Protein AF-A0A7C5UPY6-F1 (afdb_monomer_lite)

Sequence (129 aa):
MAVQVRHLRPIWRAKARREILPRYFRLSGKAFFLLVVLAASLLALLALAQTGRVVGTAWQLQELQKEEENLLWEREELLHQIALAANPAELERWALAHGLEPMKPEDLVFIPAAASLDGEATSPVAVKP

Radius of gyration: 48.75 Å; chains: 1; bounding box: 96×34×137 Å

Secondary structure (DSSP, 8-state):
---------HHHHHHHHHHHHHHHHHS-HHHHHHHHHHHHHHHHHHHHHHHHHHHHHHHHHHHHHHHHHHHHHHHHHHHHHHHHHT-HHHHHHHHHHTTPPPPPGGG-----TTSSSS-----------

Foldseek 3Di:
DDDDDDDPPPVVVVVVVVVVVVVVVVPDPPVVVVVVVVVVVVVVVVVVVVVVVVVVVVVVVVVVVVVVVVVVVVVVVVVVVVCVVPPVVVVQVVCVVVVHDDDDPVPDDDDPPPPPPDDDDDDDDDDDD

Structure (mmCIF, N/CA/C/O backbone):
data_AF-A0A7C5UPY6-F1
#
_entry.id   AF-A0A7C5UPY6-F1
#
loop_
_atom_site.group_PDB
_atom_site.id
_atom_site.type_symbol
_atom_site.label_atom_id
_atom_site.label_alt_id
_atom_site.label_comp_id
_atom_site.label_asym_id
_atom_site.label_entity_id
_atom_site.label_seq_id
_atom_site.pdbx_PDB_ins_code
_atom_site.Cartn_x
_atom_site.Cartn_y
_atom_site.Cartn_z
_atom_site.occupancy
_atom_site.B_iso_or_equiv
_atom_site.auth_seq_id
_atom_site.auth_comp_id
_atom_site.auth_asym_id
_atom_site.auth_atom_id
_atom_site.pdbx_PDB_model_num
ATOM 1 N N . MET A 1 1 ? 13.567 15.093 -94.164 1.00 33.50 1 MET A N 1
ATOM 2 C CA . MET A 1 1 ? 12.982 14.455 -92.963 1.00 33.50 1 MET A CA 1
ATOM 3 C C . MET A 1 1 ? 14.120 13.982 -92.074 1.00 33.50 1 MET A C 1
ATOM 5 O O . MET A 1 1 ? 14.887 13.141 -92.514 1.00 33.50 1 MET A O 1
ATOM 9 N N . ALA A 1 2 ? 14.272 14.550 -90.878 1.00 43.91 2 ALA A N 1
ATOM 10 C CA . ALA A 1 2 ? 15.271 14.118 -89.902 1.00 43.91 2 ALA A CA 1
ATOM 11 C C . ALA A 1 2 ? 14.536 13.610 -88.655 1.00 43.91 2 ALA A C 1
ATOM 13 O O . ALA A 1 2 ? 13.806 14.366 -88.016 1.00 43.91 2 ALA A O 1
ATOM 14 N N . VAL A 1 3 ? 14.685 12.322 -88.346 1.00 54.62 3 VAL A N 1
ATOM 15 C CA . VAL A 1 3 ? 14.079 11.689 -87.168 1.00 54.62 3 VAL A CA 1
ATOM 16 C C . VAL A 1 3 ? 15.048 11.851 -86.001 1.00 54.62 3 VAL A C 1
ATOM 18 O O . VAL A 1 3 ? 16.136 11.279 -86.004 1.00 54.62 3 VAL A O 1
ATOM 21 N N . GLN A 1 4 ? 14.674 12.661 -85.008 1.00 57.22 4 GLN A N 1
ATOM 22 C CA . GLN A 1 4 ? 15.460 12.816 -83.786 1.00 57.22 4 GLN A CA 1
ATOM 23 C C . GLN A 1 4 ? 15.285 11.593 -82.884 1.00 57.22 4 GLN A C 1
ATOM 25 O O . GLN A 1 4 ? 14.220 11.362 -82.309 1.00 57.22 4 GLN A O 1
ATOM 30 N N . VAL A 1 5 ? 16.361 10.829 -82.722 1.00 59.59 5 VAL A N 1
ATOM 31 C CA . VAL A 1 5 ? 16.422 9.705 -81.789 1.00 59.59 5 VAL A CA 1
ATOM 32 C C . VAL A 1 5 ? 16.645 10.261 -80.382 1.00 59.59 5 VAL A C 1
ATOM 34 O O . VAL A 1 5 ? 17.742 10.675 -80.009 1.00 59.59 5 VAL A O 1
ATOM 37 N N . ARG A 1 6 ? 15.576 10.315 -79.584 1.00 57.28 6 ARG A N 1
ATOM 38 C CA . ARG A 1 6 ? 15.630 10.704 -78.168 1.00 57.28 6 ARG A CA 1
ATOM 39 C C . ARG A 1 6 ? 16.425 9.654 -77.384 1.00 57.28 6 ARG A C 1
ATOM 41 O O . ARG A 1 6 ? 15.940 8.556 -77.127 1.00 57.28 6 ARG A O 1
ATOM 48 N N . HIS A 1 7 ? 17.649 9.996 -76.991 1.00 58.56 7 HIS A N 1
ATOM 49 C CA . HIS A 1 7 ? 18.505 9.122 -76.192 1.00 58.56 7 HIS A CA 1
ATOM 50 C C . HIS A 1 7 ? 17.872 8.772 -74.836 1.00 58.56 7 HIS A C 1
ATOM 52 O O . HIS A 1 7 ? 17.537 9.649 -74.034 1.00 58.56 7 HIS A O 1
ATOM 58 N N . LEU A 1 8 ? 17.760 7.467 -74.569 1.00 58.97 8 LEU A N 1
ATOM 59 C CA . LEU A 1 8 ? 17.289 6.888 -73.313 1.00 58.97 8 LEU A CA 1
ATOM 60 C C . LEU A 1 8 ? 18.236 7.236 -72.149 1.00 58.97 8 LEU A C 1
ATOM 62 O O . LEU A 1 8 ? 19.125 6.475 -71.778 1.00 58.97 8 LEU A O 1
ATOM 66 N N . ARG A 1 9 ? 17.998 8.384 -71.510 1.00 61.31 9 ARG A N 1
ATOM 67 C CA . ARG A 1 9 ? 18.649 8.798 -70.255 1.00 61.31 9 ARG A CA 1
ATOM 68 C C . ARG A 1 9 ? 18.085 8.215 -68.933 1.00 61.31 9 ARG A C 1
ATOM 70 O O . ARG A 1 9 ? 18.749 8.433 -67.917 1.00 61.31 9 ARG A O 1
ATOM 77 N N . PRO A 1 10 ? 16.946 7.483 -68.836 1.00 61.94 10 PRO A N 1
ATOM 78 C CA . PRO A 1 10 ? 16.435 7.073 -67.521 1.00 61.94 10 PRO A CA 1
ATOM 79 C C . PRO A 1 10 ? 17.189 5.882 -66.899 1.00 61.94 10 PRO A C 1
ATOM 81 O O . PRO A 1 10 ? 17.182 5.727 -65.679 1.00 61.94 10 PRO A O 1
ATOM 84 N N . ILE A 1 11 ? 17.898 5.076 -67.698 1.00 62.16 11 ILE A N 1
ATOM 85 C CA . ILE A 1 11 ? 18.540 3.834 -67.226 1.00 62.16 11 ILE A CA 1
ATOM 86 C C . ILE A 1 11 ? 19.771 4.130 -66.351 1.00 62.16 11 ILE A C 1
ATOM 88 O O . ILE A 1 11 ? 19.990 3.476 -65.331 1.00 62.16 11 ILE A O 1
ATOM 92 N N . TRP A 1 12 ? 20.534 5.176 -66.679 1.00 62.22 12 TRP A N 1
ATOM 93 C CA . TRP A 1 12 ? 21.722 5.568 -65.912 1.00 62.22 12 TRP A CA 1
ATOM 94 C C . TRP A 1 12 ? 21.384 6.087 -64.510 1.00 62.22 12 TRP A C 1
ATOM 96 O O . TRP A 1 12 ? 22.061 5.738 -63.545 1.00 62.22 12 TRP A O 1
ATOM 106 N N . ARG A 1 13 ? 20.290 6.848 -64.364 1.00 62.81 13 ARG A N 1
ATOM 107 C CA . ARG A 1 13 ? 19.813 7.312 -63.048 1.00 62.81 13 ARG A CA 1
ATOM 108 C C . ARG A 1 13 ? 19.312 6.163 -62.171 1.00 62.81 13 ARG A C 1
ATOM 110 O O . ARG A 1 13 ? 19.531 6.192 -60.962 1.00 62.81 13 ARG A O 1
ATOM 117 N N . ALA A 1 14 ? 18.677 5.151 -62.761 1.00 64.06 14 ALA A N 1
ATOM 118 C CA . ALA A 1 14 ? 18.245 3.959 -62.033 1.00 64.06 14 ALA A CA 1
ATOM 119 C C . ALA A 1 14 ? 19.439 3.102 -61.569 1.00 64.06 14 ALA A C 1
ATOM 121 O O . ALA A 1 14 ? 19.447 2.618 -60.438 1.00 64.06 14 ALA A O 1
ATOM 122 N N . LYS A 1 15 ? 20.480 2.970 -62.403 1.00 64.94 15 LYS A N 1
ATOM 123 C CA . LYS A 1 15 ? 21.701 2.222 -62.066 1.00 64.94 15 LYS A CA 1
ATOM 124 C C . LYS A 1 15 ? 22.522 2.907 -60.966 1.00 64.94 15 LYS A C 1
ATOM 126 O O . LYS A 1 15 ? 22.897 2.245 -60.004 1.00 64.94 15 LYS A O 1
ATOM 131 N N . ALA A 1 16 ? 22.678 4.232 -61.035 1.00 64.56 16 ALA A N 1
ATOM 132 C CA . ALA A 1 16 ? 23.350 5.018 -59.996 1.00 64.56 16 ALA A CA 1
ATOM 133 C C . ALA A 1 16 ? 22.654 4.901 -58.626 1.00 64.56 16 ALA A C 1
ATOM 135 O O . ALA A 1 16 ? 23.314 4.758 -57.602 1.00 64.56 16 ALA A O 1
ATOM 136 N N . ARG A 1 17 ? 21.311 4.874 -58.586 1.00 61.91 17 ARG A N 1
ATOM 137 C CA . ARG A 1 17 ? 20.562 4.639 -57.334 1.00 61.91 17 ARG A CA 1
ATOM 138 C C . ARG A 1 17 ? 20.806 3.246 -56.745 1.00 61.91 17 ARG A C 1
ATOM 140 O O . ARG A 1 17 ? 20.811 3.095 -55.526 1.00 61.91 17 ARG A O 1
ATOM 147 N N . ARG A 1 18 ? 21.030 2.237 -57.592 1.00 62.03 18 ARG A N 1
ATOM 148 C CA . ARG A 1 18 ? 21.258 0.847 -57.170 1.00 62.03 18 ARG A CA 1
ATOM 149 C C . ARG A 1 18 ? 22.642 0.619 -56.557 1.00 62.03 18 ARG A C 1
ATOM 151 O O . ARG A 1 18 ? 22.764 -0.253 -55.710 1.00 62.03 18 ARG A O 1
ATOM 158 N N . GLU A 1 19 ? 23.651 1.402 -56.934 1.00 63.88 19 GLU A N 1
ATOM 159 C CA . GLU A 1 19 ? 25.007 1.324 -56.358 1.00 63.88 19 GLU A CA 1
ATOM 160 C C . GLU A 1 19 ? 25.137 2.040 -55.005 1.00 63.88 19 GLU A C 1
ATOM 162 O O . GLU A 1 19 ? 25.961 1.658 -54.174 1.00 63.88 19 GLU A O 1
ATOM 167 N N . ILE A 1 20 ? 24.285 3.033 -54.737 1.00 60.81 20 ILE A N 1
ATOM 168 C CA . ILE A 1 20 ? 24.301 3.796 -53.479 1.00 60.81 20 ILE A CA 1
ATOM 169 C C . ILE A 1 20 ? 23.609 3.019 -52.342 1.00 60.81 20 ILE A C 1
ATOM 171 O O . ILE A 1 20 ? 24.057 3.061 -51.197 1.00 60.81 20 ILE A O 1
ATOM 175 N N . LEU A 1 21 ? 22.563 2.244 -52.646 1.00 59.81 21 LEU A N 1
ATOM 176 C CA . LEU A 1 21 ? 21.832 1.416 -51.673 1.00 59.81 21 LEU A CA 1
ATOM 177 C C . LEU A 1 21 ? 22.704 0.422 -50.872 1.00 59.81 21 LEU A C 1
ATOM 179 O O . LEU A 1 21 ? 22.608 0.409 -49.643 1.00 59.81 21 LEU A O 1
ATOM 183 N N . PRO A 1 22 ? 23.588 -0.387 -51.490 1.00 61.06 22 PRO A N 1
ATOM 184 C CA . PRO A 1 22 ? 24.428 -1.321 -50.748 1.00 61.06 22 PRO A CA 1
ATOM 185 C C . PRO A 1 22 ? 25.494 -0.619 -49.904 1.00 61.06 22 PRO A C 1
ATOM 187 O O . PRO A 1 22 ? 26.009 -1.235 -48.981 1.00 61.06 22 PRO A O 1
ATOM 190 N N . ARG A 1 23 ? 25.827 0.656 -50.157 1.00 59.56 23 ARG A N 1
ATOM 191 C CA . ARG A 1 23 ? 26.746 1.439 -49.310 1.00 59.56 23 ARG A CA 1
ATOM 192 C C . ARG A 1 23 ? 26.094 1.790 -47.967 1.00 59.56 23 ARG A C 1
ATOM 194 O O . ARG A 1 23 ? 26.743 1.634 -46.938 1.00 59.56 23 ARG A O 1
ATOM 201 N N . TYR A 1 24 ? 24.812 2.165 -47.979 1.00 58.03 24 TYR A N 1
ATOM 202 C CA . TYR A 1 24 ? 24.012 2.398 -46.767 1.00 58.03 24 TYR A CA 1
ATOM 203 C C . TYR A 1 24 ? 23.668 1.115 -46.008 1.00 58.03 24 TYR A C 1
ATOM 205 O O . TYR A 1 24 ? 23.449 1.175 -44.810 1.00 58.03 24 TYR A O 1
ATOM 213 N N . PHE A 1 25 ? 23.635 -0.039 -46.680 1.00 57.09 25 PHE A N 1
ATOM 214 C CA . PHE A 1 25 ? 23.435 -1.336 -46.021 1.00 57.09 25 PHE A CA 1
ATOM 215 C C . PHE A 1 25 ? 24.749 -1.984 -45.543 1.00 57.09 25 PHE A C 1
ATOM 217 O O . PHE A 1 25 ? 24.749 -2.767 -44.596 1.00 57.09 25 PHE A O 1
ATOM 224 N N . ARG A 1 26 ? 25.890 -1.666 -46.179 1.00 55.78 26 ARG A N 1
ATOM 225 C CA . ARG A 1 26 ? 27.227 -2.161 -45.789 1.00 55.78 26 ARG A CA 1
ATOM 226 C C . ARG A 1 26 ? 27.837 -1.394 -44.617 1.00 55.78 26 ARG A C 1
ATOM 228 O O . ARG A 1 26 ? 28.571 -1.996 -43.837 1.00 55.78 26 ARG A O 1
ATOM 235 N N . LEU A 1 27 ? 27.513 -0.110 -44.465 1.00 54.66 27 LEU A N 1
ATOM 236 C CA . LEU A 1 27 ? 27.506 0.540 -43.157 1.00 54.66 27 LEU A CA 1
ATOM 237 C C . LEU A 1 27 ? 26.208 0.090 -42.463 1.00 54.66 27 LEU A C 1
ATOM 239 O O . LEU A 1 27 ? 25.171 0.690 -42.642 1.00 54.66 27 LEU A O 1
ATOM 243 N N . SER A 1 28 ? 26.117 -0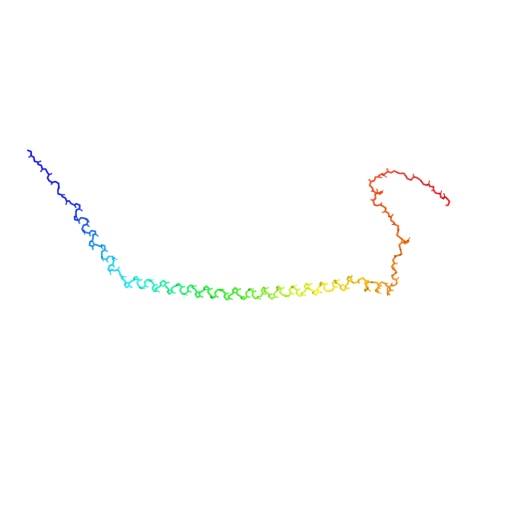.939 -41.643 1.00 60.75 28 SER A N 1
ATOM 244 C CA . SER A 1 28 ? 27.006 -1.198 -40.536 1.00 60.75 28 SER A CA 1
ATOM 245 C C . SER A 1 28 ? 26.352 -2.320 -39.726 1.00 60.75 28 SER A C 1
ATOM 247 O O . SER A 1 28 ? 25.724 -2.042 -38.711 1.00 60.75 28 SER A O 1
ATOM 249 N N . GLY A 1 29 ? 26.460 -3.591 -40.125 1.00 62.94 29 GLY A N 1
ATOM 250 C CA . GLY A 1 29 ? 25.979 -4.687 -39.260 1.00 62.94 29 GLY A CA 1
ATOM 251 C C . GLY A 1 29 ? 26.546 -4.562 -37.835 1.00 62.94 29 GLY A C 1
ATOM 252 O O . GLY A 1 29 ? 25.833 -4.728 -36.854 1.00 62.94 29 GLY A O 1
ATOM 253 N N . LYS A 1 30 ? 27.799 -4.096 -37.728 1.00 70.88 30 LYS A N 1
ATOM 254 C CA . LYS A 1 30 ? 28.463 -3.734 -36.467 1.00 70.88 30 LYS A CA 1
ATOM 255 C C . LYS A 1 30 ? 27.848 -2.521 -35.754 1.00 70.88 30 LYS A C 1
ATOM 257 O O . LYS A 1 30 ? 27.751 -2.552 -34.535 1.00 70.88 30 LYS A O 1
ATOM 262 N N . ALA A 1 31 ? 27.430 -1.470 -36.471 1.00 77.69 31 ALA A N 1
ATOM 263 C CA . ALA A 1 31 ? 26.778 -0.326 -35.820 1.00 77.69 31 ALA A CA 1
ATOM 264 C C . ALA A 1 31 ? 25.335 -0.646 -35.420 1.00 77.69 31 ALA A C 1
ATOM 266 O O . ALA A 1 31 ? 24.902 -0.174 -34.382 1.00 77.69 31 ALA A O 1
ATOM 267 N N . PHE A 1 32 ? 24.621 -1.492 -36.170 1.00 80.38 32 PHE A N 1
ATOM 268 C CA . PHE A 1 32 ? 23.334 -2.037 -35.736 1.00 80.38 32 PHE A CA 1
ATOM 269 C C . PHE A 1 32 ? 23.495 -2.881 -34.472 1.00 80.38 32 PHE A C 1
ATOM 271 O O . PHE A 1 32 ? 22.740 -2.685 -33.529 1.00 80.38 32 PHE A O 1
ATOM 278 N N . PHE A 1 33 ? 24.516 -3.741 -34.400 1.00 81.94 33 PHE A N 1
ATOM 279 C CA . PHE A 1 33 ? 24.847 -4.464 -33.168 1.00 81.94 33 PHE A CA 1
ATOM 280 C C . PHE A 1 33 ? 25.162 -3.515 -32.008 1.00 81.94 33 PHE A C 1
ATOM 282 O O . PHE A 1 33 ? 24.620 -3.691 -30.923 1.00 81.94 33 PHE A O 1
ATOM 289 N N . LEU A 1 34 ? 25.979 -2.482 -32.234 1.00 86.00 34 LEU A N 1
ATOM 290 C CA . LEU A 1 34 ? 26.259 -1.456 -31.224 1.00 86.00 34 LEU A CA 1
ATOM 291 C C . LEU A 1 34 ? 24.989 -0.738 -30.764 1.00 86.00 34 LEU A C 1
ATOM 293 O O . LEU A 1 34 ? 24.818 -0.531 -29.570 1.00 86.00 34 LEU A O 1
ATOM 297 N N . LEU A 1 35 ? 24.091 -0.391 -31.684 1.00 87.50 35 LEU A N 1
ATOM 298 C CA . LEU A 1 35 ? 22.834 0.288 -31.376 1.00 87.50 35 LEU A CA 1
ATOM 299 C C . LEU A 1 35 ? 21.900 -0.629 -30.579 1.00 87.50 35 LEU A C 1
ATOM 301 O O . LEU A 1 35 ? 21.320 -0.192 -29.594 1.00 87.50 35 LEU A O 1
ATOM 305 N N . VAL A 1 36 ? 2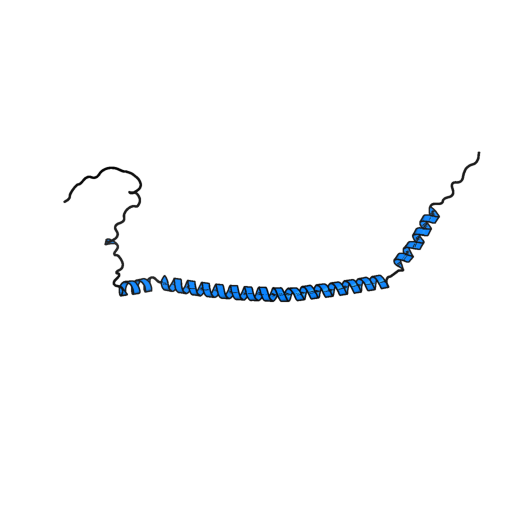1.812 -1.911 -30.939 1.00 89.94 36 VAL A N 1
ATOM 306 C CA . VAL A 1 36 ? 21.033 -2.911 -30.192 1.00 89.94 36 VAL A CA 1
ATOM 307 C C . VAL A 1 36 ? 21.603 -3.116 -28.791 1.00 89.94 36 VAL A C 1
ATOM 309 O O . VAL A 1 36 ? 20.843 -3.121 -27.829 1.00 89.94 36 VAL A O 1
ATOM 312 N N . VAL A 1 37 ? 22.925 -3.233 -28.648 1.00 93.00 37 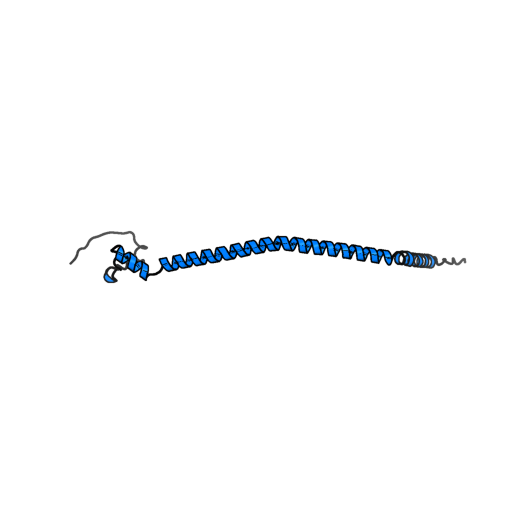VAL A N 1
ATOM 313 C CA . VAL A 1 37 ? 23.582 -3.365 -27.337 1.00 93.00 37 VAL A CA 1
ATOM 314 C C . VAL A 1 37 ? 23.371 -2.108 -26.494 1.00 93.00 37 VAL A C 1
ATOM 316 O O . VAL A 1 37 ? 23.048 -2.213 -25.313 1.00 93.00 37 VAL A O 1
ATOM 319 N N . LEU A 1 38 ? 23.494 -0.922 -27.093 1.00 93.94 38 LEU A N 1
ATOM 320 C CA . LEU A 1 38 ? 23.230 0.349 -26.423 1.00 93.94 38 LEU A CA 1
ATOM 321 C C . LEU A 1 38 ? 21.768 0.435 -25.964 1.00 93.94 38 LEU A C 1
ATOM 323 O O . LEU A 1 38 ? 21.509 0.769 -24.813 1.00 93.94 38 LEU A O 1
ATOM 327 N N . ALA A 1 39 ? 20.821 0.094 -26.840 1.00 91.69 39 ALA A N 1
ATOM 328 C CA . ALA A 1 39 ? 19.397 0.099 -26.532 1.00 91.69 39 ALA A CA 1
ATOM 329 C C . ALA A 1 39 ? 19.057 -0.910 -25.428 1.00 91.69 39 ALA A C 1
ATOM 331 O O . ALA A 1 39 ? 18.341 -0.563 -24.496 1.00 91.69 39 ALA A O 1
ATOM 332 N N . ALA A 1 40 ? 19.611 -2.124 -25.486 1.00 92.44 40 ALA A N 1
ATOM 333 C CA . ALA A 1 40 ? 19.420 -3.148 -24.464 1.00 92.44 40 ALA A CA 1
ATOM 334 C C . ALA A 1 40 ? 20.004 -2.725 -23.108 1.00 92.44 40 ALA A C 1
ATOM 336 O O . ALA A 1 40 ? 19.351 -2.897 -22.082 1.00 92.44 40 ALA A O 1
ATOM 337 N N . SER A 1 41 ? 21.196 -2.118 -23.102 1.00 92.75 41 SER A N 1
ATOM 338 C CA . SER A 1 41 ? 21.813 -1.551 -21.897 1.00 92.75 41 SER A CA 1
ATOM 339 C C . SER A 1 41 ? 20.943 -0.448 -21.288 1.00 92.75 41 SER A C 1
ATOM 341 O O . SER A 1 41 ? 20.659 -0.464 -20.091 1.00 92.75 41 SER A O 1
ATOM 343 N N . LEU A 1 42 ? 20.435 0.465 -22.121 1.00 94.19 42 LEU A N 1
ATOM 344 C CA . LEU A 1 42 ? 19.536 1.529 -21.680 1.00 94.19 42 LEU A CA 1
ATOM 345 C C . LEU A 1 42 ? 18.241 0.959 -21.082 1.00 94.19 42 LEU A C 1
ATOM 347 O O . LEU A 1 42 ? 17.782 1.418 -20.041 1.00 94.19 42 LEU A O 1
ATOM 351 N N . LEU A 1 43 ? 17.673 -0.070 -21.711 1.00 92.69 43 LEU A N 1
ATOM 352 C CA . LEU A 1 43 ? 16.451 -0.730 -21.253 1.00 92.69 43 LEU A CA 1
ATOM 353 C C . LEU A 1 43 ? 16.677 -1.461 -19.921 1.00 92.69 43 LEU A C 1
ATOM 355 O O . LEU A 1 43 ? 15.834 -1.375 -19.033 1.00 92.69 43 LEU A O 1
ATOM 359 N N . ALA A 1 44 ? 17.840 -2.094 -19.736 1.00 90.00 44 ALA A N 1
ATOM 360 C CA . ALA A 1 44 ? 18.235 -2.699 -18.466 1.00 90.00 44 ALA A CA 1
ATOM 361 C C . ALA A 1 44 ? 18.392 -1.653 -17.347 1.00 90.00 44 ALA A C 1
ATOM 363 O O . ALA A 1 44 ? 17.916 -1.868 -16.234 1.00 90.00 44 ALA A O 1
ATOM 364 N N . LEU A 1 45 ? 18.993 -0.497 -17.646 1.00 87.81 45 LEU A N 1
ATOM 365 C CA . LEU A 1 45 ? 19.089 0.637 -16.719 1.00 87.81 45 LEU A CA 1
ATOM 366 C C . LEU A 1 45 ? 17.706 1.182 -16.336 1.00 87.81 45 LEU A C 1
ATOM 368 O O . LEU A 1 45 ? 17.449 1.426 -15.157 1.00 87.81 45 LEU A O 1
ATOM 372 N N . LEU A 1 46 ? 16.799 1.338 -17.305 1.00 86.12 46 LEU A N 1
ATOM 373 C CA . LEU A 1 46 ? 15.421 1.753 -17.034 1.00 86.12 46 LEU A CA 1
ATOM 374 C C . LEU A 1 46 ? 14.674 0.725 -16.182 1.00 86.12 46 LEU A C 1
ATOM 376 O O . LEU A 1 46 ? 13.985 1.113 -15.242 1.00 86.12 46 LEU A O 1
ATOM 380 N N . ALA A 1 47 ? 14.816 -0.566 -16.484 1.00 80.88 47 ALA A N 1
ATOM 381 C CA . ALA A 1 47 ? 14.205 -1.633 -15.700 1.00 80.88 47 ALA A CA 1
ATOM 382 C C . ALA A 1 47 ? 14.721 -1.613 -14.255 1.00 80.88 47 ALA A C 1
ATOM 384 O O . ALA A 1 47 ? 13.933 -1.686 -13.318 1.00 80.88 47 ALA A O 1
ATOM 385 N N . LEU A 1 48 ? 16.025 -1.408 -14.057 1.00 80.31 48 LEU A N 1
ATOM 386 C CA . LEU A 1 48 ? 16.611 -1.274 -12.725 1.00 80.31 48 LEU A CA 1
ATOM 387 C C . LEU A 1 48 ? 16.079 -0.039 -11.981 1.00 80.31 48 LEU A C 1
ATOM 389 O O . LEU A 1 48 ? 15.782 -0.119 -10.791 1.00 80.31 48 LEU A O 1
ATOM 393 N N . ALA A 1 49 ? 15.900 1.087 -12.677 1.00 77.81 49 ALA A N 1
ATOM 394 C CA . ALA A 1 49 ? 15.295 2.287 -12.105 1.00 77.81 49 ALA A CA 1
ATOM 395 C C . ALA A 1 49 ? 13.816 2.076 -11.732 1.00 77.81 49 ALA A C 1
ATOM 397 O O . ALA A 1 49 ? 13.369 2.572 -10.697 1.00 77.81 49 ALA A O 1
ATOM 398 N N . GLN A 1 50 ? 13.059 1.318 -12.532 1.00 74.69 50 GLN A N 1
ATOM 399 C CA . GLN A 1 50 ? 11.686 0.928 -12.201 1.00 74.69 50 GLN A CA 1
ATOM 400 C C . GLN A 1 50 ? 11.657 0.050 -10.947 1.00 74.69 50 GLN A C 1
ATOM 402 O O . GLN A 1 50 ? 10.918 0.362 -10.017 1.00 74.69 50 GLN A O 1
ATOM 407 N N . THR A 1 51 ? 12.522 -0.962 -10.860 1.00 72.94 51 THR A N 1
ATOM 408 C CA . THR A 1 51 ? 12.651 -1.813 -9.668 1.00 72.94 51 THR A CA 1
ATOM 409 C C . THR A 1 51 ? 13.055 -1.004 -8.432 1.00 72.94 51 THR A C 1
ATOM 411 O O . THR A 1 51 ? 12.488 -1.194 -7.360 1.00 72.94 51 THR A O 1
ATOM 414 N N . GLY A 1 52 ? 13.965 -0.035 -8.576 1.00 67.00 52 GLY A N 1
ATOM 415 C CA . GLY A 1 52 ? 14.347 0.877 -7.493 1.00 67.00 52 GLY A CA 1
ATOM 416 C C . GLY A 1 52 ? 13.189 1.754 -7.000 1.00 67.00 52 GLY A C 1
ATOM 417 O O . GLY A 1 52 ? 13.047 1.967 -5.798 1.00 67.00 52 GLY A O 1
ATOM 418 N N . ARG A 1 53 ? 12.310 2.216 -7.902 1.00 62.31 53 ARG A N 1
ATOM 419 C CA . ARG A 1 53 ? 11.097 2.967 -7.528 1.00 62.31 53 ARG A CA 1
ATOM 420 C C . ARG A 1 53 ? 10.045 2.093 -6.841 1.00 62.31 53 ARG A C 1
ATOM 422 O O . ARG A 1 53 ? 9.373 2.587 -5.939 1.00 62.31 53 ARG A O 1
ATOM 429 N N . VAL A 1 54 ? 9.936 0.817 -7.218 1.00 64.00 54 VAL A N 1
ATOM 430 C CA . VAL A 1 54 ? 9.003 -0.143 -6.597 1.00 64.00 54 VAL A CA 1
ATOM 431 C C . VAL A 1 54 ? 9.328 -0.375 -5.116 1.00 64.00 54 VAL A C 1
ATOM 433 O O . VAL A 1 54 ? 8.417 -0.528 -4.305 1.00 64.00 54 VAL A O 1
ATOM 436 N N . VAL A 1 55 ? 10.605 -0.314 -4.726 1.00 63.34 55 VAL A N 1
ATOM 437 C CA . VAL A 1 55 ? 11.001 -0.418 -3.310 1.00 63.34 55 VAL A CA 1
ATOM 438 C C . VAL A 1 55 ? 10.455 0.756 -2.492 1.00 63.34 55 VAL A C 1
ATOM 440 O O . VAL A 1 55 ? 9.928 0.545 -1.406 1.00 63.34 55 VAL A O 1
ATOM 443 N N . GLY A 1 56 ? 10.509 1.983 -3.020 1.00 65.62 56 GLY A N 1
ATOM 444 C CA . GLY A 1 56 ? 9.953 3.158 -2.338 1.00 65.62 56 GLY A CA 1
ATOM 445 C C . GLY A 1 56 ? 8.438 3.067 -2.130 1.00 65.62 56 GLY A C 1
ATOM 446 O O . GLY A 1 56 ? 7.941 3.393 -1.055 1.00 65.62 56 GLY A O 1
ATOM 447 N N . THR A 1 57 ? 7.706 2.559 -3.126 1.00 68.19 57 THR A N 1
ATOM 448 C CA . THR A 1 57 ? 6.254 2.344 -3.011 1.00 68.19 57 THR A CA 1
ATOM 449 C C . THR A 1 57 ? 5.898 1.188 -2.078 1.00 68.19 57 THR A C 1
ATOM 451 O O . THR A 1 57 ? 4.852 1.228 -1.440 1.00 68.19 57 THR A O 1
ATOM 454 N N . ALA A 1 58 ? 6.763 0.176 -1.957 1.00 70.75 58 ALA A N 1
ATOM 455 C CA . ALA A 1 58 ? 6.540 -0.947 -1.049 1.00 70.75 58 ALA A CA 1
ATOM 456 C C . ALA A 1 58 ? 6.566 -0.508 0.423 1.00 70.75 58 ALA A C 1
ATOM 458 O O . ALA A 1 58 ? 5.732 -0.958 1.202 1.00 70.75 58 ALA A O 1
ATOM 459 N N . TRP A 1 59 ? 7.456 0.421 0.789 1.00 70.69 59 TRP A N 1
ATOM 460 C CA . TRP A 1 59 ? 7.481 0.998 2.138 1.00 70.69 59 TRP A CA 1
ATOM 461 C C . TRP A 1 59 ? 6.199 1.761 2.472 1.00 70.69 59 TRP A C 1
ATOM 463 O O . TRP A 1 59 ? 5.647 1.581 3.551 1.00 70.69 59 TRP A O 1
ATOM 473 N N . GLN A 1 60 ? 5.697 2.571 1.536 1.00 78.12 60 GLN A N 1
ATOM 474 C CA . GLN A 1 60 ? 4.441 3.305 1.727 1.00 78.12 60 GLN A CA 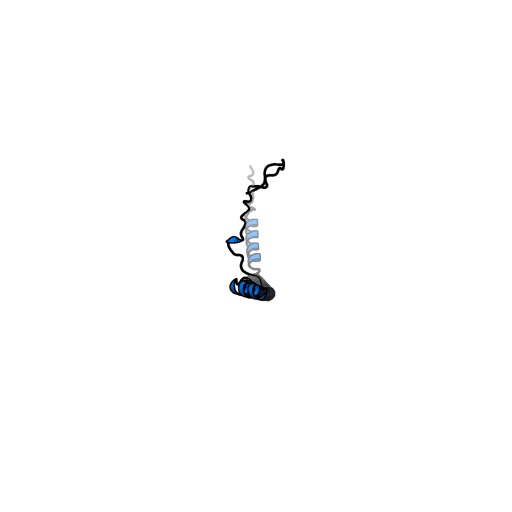1
ATOM 475 C C . GLN A 1 60 ? 3.245 2.362 1.872 1.00 78.12 60 GLN A C 1
ATOM 477 O O . GLN A 1 60 ? 2.375 2.602 2.701 1.00 78.12 60 GLN A O 1
ATOM 482 N N . LEU A 1 61 ? 3.220 1.274 1.099 1.00 84.56 61 LEU A N 1
ATOM 483 C CA . LEU A 1 61 ? 2.176 0.259 1.198 1.00 84.56 61 LEU A CA 1
ATOM 484 C C . LEU A 1 61 ? 2.222 -0.484 2.539 1.00 84.56 61 LEU A C 1
ATOM 486 O O . LEU A 1 61 ? 1.179 -0.749 3.126 1.00 84.56 61 LEU A O 1
ATOM 490 N N . GLN A 1 62 ? 3.422 -0.803 3.026 1.00 84.12 62 GLN A N 1
ATOM 491 C CA . GLN A 1 62 ? 3.597 -1.483 4.305 1.00 84.12 62 GLN A CA 1
ATOM 492 C C . GLN A 1 62 ? 3.198 -0.593 5.487 1.00 84.12 62 GLN A C 1
ATOM 494 O O . GLN A 1 62 ? 2.651 -1.095 6.465 1.00 84.12 62 GLN A O 1
ATOM 499 N N . GLU A 1 63 ? 3.460 0.712 5.407 1.00 87.31 63 GLU A N 1
ATOM 500 C CA . GLU A 1 63 ? 3.009 1.654 6.432 1.00 87.31 63 GLU A CA 1
ATOM 501 C C . GLU A 1 63 ? 1.481 1.772 6.438 1.00 87.31 63 GLU A C 1
ATOM 503 O O . GLU A 1 63 ? 0.869 1.624 7.491 1.00 87.31 63 GLU A O 1
ATOM 508 N N . LEU A 1 64 ? 0.857 1.894 5.258 1.00 90.44 64 LEU A N 1
ATOM 509 C CA . LEU A 1 64 ? -0.604 1.897 5.132 1.00 90.44 64 LEU A CA 1
ATOM 510 C C . LEU A 1 64 ? -1.244 0.625 5.706 1.00 90.44 64 LEU A C 1
ATOM 512 O O . LEU A 1 64 ? -2.252 0.707 6.396 1.00 90.44 64 LEU A O 1
ATOM 516 N N . GLN A 1 65 ? -0.651 -0.547 5.460 1.00 89.75 65 GLN A N 1
ATOM 517 C CA . GLN A 1 65 ? -1.158 -1.809 6.011 1.00 89.75 65 GLN A CA 1
ATOM 518 C C . GLN A 1 65 ? -1.123 -1.834 7.542 1.00 89.75 65 GLN A C 1
ATOM 520 O O . GLN A 1 65 ? -2.066 -2.309 8.168 1.00 89.75 65 GLN A O 1
ATOM 525 N N . LYS A 1 66 ? -0.067 -1.291 8.158 1.00 91.75 66 LYS A N 1
ATOM 526 C CA . LYS A 1 66 ? 0.002 -1.184 9.622 1.00 91.75 66 LYS A CA 1
ATOM 527 C C . LYS A 1 66 ? -1.037 -0.213 10.173 1.00 91.75 66 LYS A C 1
ATOM 529 O O .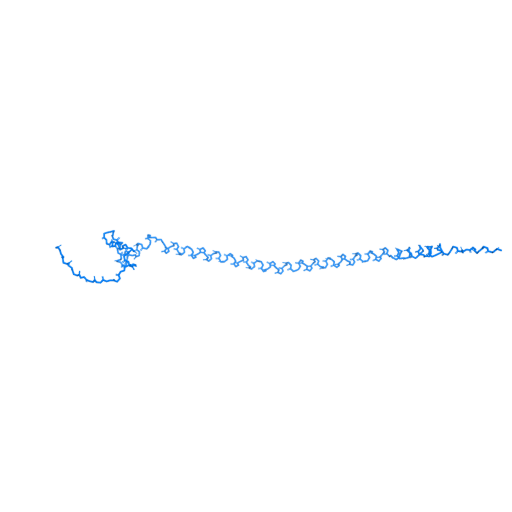 LYS A 1 66 ? -1.604 -0.470 11.232 1.00 91.75 66 LYS A O 1
ATOM 534 N N . GLU A 1 67 ? -1.270 0.901 9.482 1.00 92.31 67 GLU A N 1
ATOM 535 C CA . GLU A 1 67 ? -2.309 1.860 9.864 1.00 92.31 67 GLU A CA 1
ATOM 536 C C . GLU A 1 67 ? -3.706 1.229 9.785 1.00 92.31 67 GLU A C 1
ATOM 538 O O . GLU A 1 67 ? -4.489 1.369 10.723 1.00 92.31 67 GLU A O 1
ATOM 543 N N . GLU A 1 68 ? -4.001 0.482 8.717 1.00 91.94 68 GLU A N 1
ATOM 544 C CA . GLU A 1 68 ? -5.264 -0.252 8.572 1.00 91.94 68 GLU A CA 1
ATOM 545 C C . GLU A 1 68 ? -5.467 -1.272 9.696 1.00 91.94 68 GLU A C 1
ATOM 547 O O . GLU A 1 68 ? -6.540 -1.311 10.300 1.00 91.94 68 GLU A O 1
ATOM 552 N N . GLU A 1 69 ? -4.445 -2.068 10.019 1.00 94.56 69 GLU A N 1
ATOM 553 C CA . GLU A 1 69 ? -4.516 -3.030 11.122 1.00 94.56 69 GLU A CA 1
ATOM 554 C C . GLU A 1 69 ? -4.787 -2.330 12.460 1.00 94.56 69 GLU A C 1
ATOM 556 O O . GLU A 1 69 ? -5.698 -2.734 13.182 1.00 94.56 69 GLU A O 1
ATOM 561 N N . ASN A 1 70 ? -4.064 -1.251 12.777 1.00 94.75 70 ASN A N 1
ATOM 562 C CA . ASN A 1 70 ? -4.284 -0.492 14.012 1.00 94.75 70 ASN A CA 1
ATOM 563 C C . ASN A 1 70 ? -5.712 0.059 14.115 1.00 94.75 70 ASN A C 1
ATOM 565 O O . ASN A 1 70 ? -6.336 -0.051 15.170 1.00 94.75 70 ASN A O 1
ATOM 569 N N . LEU A 1 71 ? -6.250 0.613 13.026 1.00 94.69 71 LEU A N 1
ATOM 570 C CA . LEU A 1 71 ? -7.618 1.136 13.001 1.00 94.69 71 LEU A CA 1
ATOM 571 C C . LEU A 1 71 ? -8.665 0.034 13.201 1.00 94.69 71 LEU A C 1
ATOM 573 O O . LEU A 1 71 ? -9.694 0.266 13.839 1.00 94.69 71 LEU A O 1
ATOM 577 N N . LEU A 1 72 ? -8.424 -1.166 12.668 1.00 95.44 72 LEU A N 1
ATOM 578 C CA . LEU A 1 72 ? -9.306 -2.313 12.881 1.00 95.44 72 LEU A CA 1
ATOM 579 C C . LEU A 1 72 ? -9.300 -2.761 14.344 1.00 95.44 72 LEU A C 1
ATOM 581 O O . LEU A 1 72 ? -10.374 -2.958 14.912 1.00 95.44 72 LEU A O 1
ATOM 585 N N . TRP A 1 73 ? -8.120 -2.843 14.960 1.00 95.06 73 TRP A N 1
ATOM 586 C CA . TRP A 1 73 ? -7.985 -3.141 16.386 1.00 95.06 73 TRP A CA 1
ATOM 587 C C . TRP A 1 73 ? -8.705 -2.110 17.259 1.00 95.06 73 TRP A C 1
ATOM 589 O O . TRP A 1 73 ? -9.465 -2.479 18.152 1.00 95.06 73 TR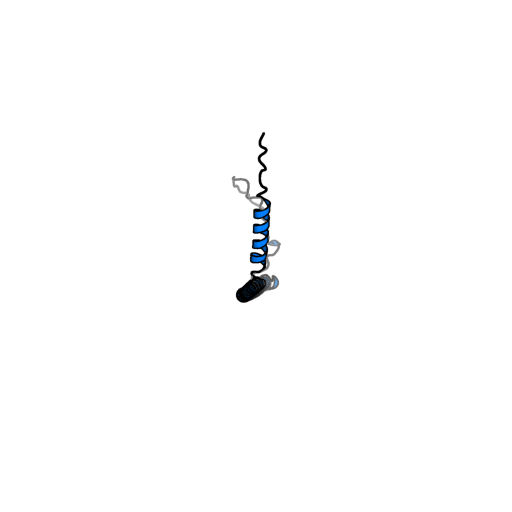P A O 1
ATOM 599 N N . GLU A 1 74 ? -8.525 -0.820 16.975 1.00 94.38 74 GLU A N 1
ATOM 600 C CA . GLU A 1 74 ? -9.184 0.254 17.722 1.00 94.38 74 GLU A CA 1
ATOM 601 C C . GLU A 1 74 ? -10.711 0.194 17.574 1.00 94.38 74 GLU A C 1
ATOM 603 O O . GLU A 1 74 ? -11.453 0.337 18.547 1.00 94.38 74 GLU A O 1
ATOM 608 N N . ARG A 1 75 ? -11.204 -0.102 16.367 1.00 94.56 75 ARG A N 1
ATOM 609 C CA . ARG A 1 75 ? -12.634 -0.309 16.123 1.00 94.56 75 ARG A CA 1
ATOM 610 C C . ARG A 1 75 ? -13.190 -1.492 16.915 1.00 94.56 75 ARG A C 1
ATOM 612 O O . ARG A 1 75 ? -14.288 -1.378 17.458 1.00 94.56 75 ARG A O 1
ATOM 619 N N . GLU A 1 76 ? -12.496 -2.624 16.937 1.00 93.88 76 GLU A N 1
ATOM 620 C CA . GLU A 1 76 ? -12.936 -3.807 17.685 1.00 93.88 76 GLU A CA 1
ATOM 621 C C . GLU A 1 76 ? -12.980 -3.540 19.188 1.00 93.88 76 GLU A C 1
ATOM 623 O O . GLU A 1 76 ? -13.971 -3.878 19.836 1.00 93.88 76 GLU A O 1
ATOM 628 N N . GLU A 1 77 ? -11.972 -2.853 19.721 1.00 95.06 77 GLU A N 1
ATOM 629 C CA . GLU A 1 77 ? -11.930 -2.444 21.124 1.00 95.06 77 GLU A CA 1
ATOM 630 C C . GLU A 1 77 ? -13.110 -1.526 21.480 1.00 95.06 77 GLU A C 1
ATOM 632 O O . GLU A 1 77 ? -13.825 -1.761 22.456 1.00 95.06 77 GLU A O 1
ATOM 637 N N . LEU A 1 78 ? -13.395 -0.520 20.647 1.00 93.19 78 LEU A N 1
ATOM 638 C CA . LEU A 1 78 ? -14.542 0.367 20.852 1.00 93.19 78 LEU A CA 1
ATOM 639 C C . LEU A 1 78 ? -15.877 -0.382 20.772 1.00 93.19 78 LEU A C 1
ATOM 641 O O . LEU A 1 78 ? -16.771 -0.139 21.582 1.00 93.19 78 LEU A O 1
ATOM 645 N N . LEU A 1 79 ? -16.026 -1.309 19.822 1.00 92.56 79 LEU A N 1
ATOM 646 C CA . LEU A 1 79 ? -17.227 -2.140 19.719 1.00 92.56 79 LEU A CA 1
ATOM 647 C C . LEU A 1 79 ? -17.404 -3.031 20.947 1.00 92.56 79 LEU A C 1
ATOM 649 O O . LEU A 1 79 ? -18.527 -3.192 21.421 1.00 92.56 79 LEU A O 1
ATOM 653 N N . HIS A 1 80 ? -16.314 -3.576 21.479 1.00 89.62 80 HIS A N 1
ATOM 654 C CA . HIS A 1 80 ? -16.339 -4.352 22.708 1.00 89.62 80 HIS A CA 1
ATOM 655 C C . HIS A 1 80 ? -16.780 -3.493 23.901 1.00 89.62 80 HIS A C 1
ATOM 657 O O . HIS A 1 80 ? -17.677 -3.892 24.643 1.00 89.62 80 HIS A O 1
ATOM 663 N N . GLN A 1 81 ? -16.249 -2.276 24.043 1.00 86.81 81 GLN A N 1
ATOM 664 C CA . GLN A 1 81 ? -16.678 -1.344 25.091 1.00 86.81 81 GLN A CA 1
ATOM 665 C C . GLN A 1 81 ? -18.153 -0.952 24.962 1.00 86.81 81 GLN A C 1
ATOM 667 O O . GLN A 1 81 ? -18.872 -0.925 25.961 1.00 86.81 81 GLN A O 1
ATOM 672 N N . ILE A 1 82 ? -18.632 -0.710 23.739 1.00 87.69 82 ILE A N 1
ATOM 673 C CA . ILE A 1 82 ? -20.054 -0.454 23.486 1.00 87.69 82 ILE A CA 1
ATOM 674 C C . ILE A 1 82 ? -20.889 -1.678 23.863 1.00 87.69 82 ILE A C 1
ATOM 676 O O . ILE A 1 82 ? -21.930 -1.517 24.487 1.00 87.69 82 ILE A O 1
ATOM 680 N N . ALA A 1 83 ? -20.453 -2.892 23.525 1.00 83.56 83 ALA A N 1
ATOM 681 C CA . ALA A 1 83 ? -21.176 -4.115 23.865 1.00 83.56 83 ALA A CA 1
ATOM 682 C C . ALA A 1 83 ? -21.257 -4.345 25.382 1.00 83.56 83 ALA A C 1
ATOM 684 O O . ALA A 1 83 ? -22.301 -4.769 25.877 1.00 83.56 83 ALA A O 1
ATOM 685 N N . LEU A 1 84 ? -20.192 -4.024 26.124 1.00 79.69 84 LEU A N 1
ATOM 686 C CA . LEU A 1 84 ? -20.202 -4.046 27.587 1.00 79.69 84 LEU A CA 1
ATOM 687 C C . LEU A 1 84 ? -21.172 -3.001 28.149 1.00 79.69 84 LEU A C 1
ATOM 689 O O . LEU A 1 84 ? -22.039 -3.340 28.949 1.00 79.69 84 LEU A O 1
ATOM 693 N N . ALA A 1 85 ? -21.095 -1.756 27.671 1.00 76.31 85 ALA A N 1
ATOM 694 C CA . ALA A 1 85 ? -21.984 -0.680 28.105 1.00 76.31 85 ALA A CA 1
ATOM 695 C C . ALA A 1 85 ? -23.453 -0.919 27.718 1.00 76.31 85 ALA A C 1
ATOM 697 O O . ALA A 1 85 ? -24.355 -0.502 28.434 1.00 76.31 85 ALA A O 1
ATOM 698 N N . ALA A 1 86 ? -23.708 -1.590 26.595 1.00 74.62 86 ALA A N 1
ATOM 699 C CA . ALA A 1 86 ? -25.044 -1.925 26.118 1.00 74.62 86 ALA A CA 1
ATOM 700 C C . ALA A 1 86 ? -25.594 -3.219 26.734 1.00 74.62 86 ALA A C 1
ATOM 702 O O . ALA A 1 86 ? -26.707 -3.617 26.389 1.00 74.62 86 ALA A O 1
ATOM 703 N N . ASN A 1 87 ? -24.850 -3.893 27.621 1.00 77.56 87 ASN A N 1
ATOM 704 C CA . ASN A 1 87 ? -25.314 -5.123 28.244 1.00 77.56 87 ASN A CA 1
ATOM 705 C C . ASN A 1 87 ? -26.473 -4.813 29.213 1.00 77.56 87 ASN A C 1
ATOM 707 O O . ASN A 1 87 ? -26.247 -4.234 30.283 1.00 77.56 87 ASN A O 1
ATOM 711 N N . PRO A 1 88 ? -27.715 -5.227 28.896 1.00 72.00 88 PRO A N 1
ATOM 712 C CA . PRO A 1 88 ? -28.887 -4.879 29.694 1.00 72.00 88 PRO A CA 1
ATOM 713 C C . PRO A 1 88 ? -28.794 -5.420 31.125 1.00 72.00 88 PRO A C 1
ATOM 715 O O . PRO A 1 88 ? -29.288 -4.784 32.048 1.00 72.00 88 PRO A O 1
ATOM 718 N N . ALA A 1 89 ? -28.098 -6.544 31.333 1.00 76.12 89 ALA A N 1
ATOM 719 C CA . ALA A 1 89 ? -27.922 -7.139 32.654 1.00 76.12 89 ALA A CA 1
ATOM 720 C C . ALA A 1 89 ? -26.939 -6.361 33.546 1.00 76.12 89 ALA A C 1
ATOM 722 O O . ALA A 1 89 ? -26.989 -6.491 34.770 1.00 76.12 89 ALA A O 1
ATOM 723 N N . GLU A 1 90 ? -26.004 -5.598 32.971 1.00 72.75 90 GLU A N 1
ATOM 724 C CA . GLU A 1 90 ? -25.165 -4.673 33.745 1.00 72.75 90 GLU A CA 1
ATOM 725 C C . GLU A 1 90 ? -25.882 -3.355 34.007 1.00 72.75 90 GLU A C 1
ATOM 727 O O . GLU A 1 90 ? -25.816 -2.860 35.131 1.00 72.75 90 GLU A O 1
ATOM 732 N N . LEU A 1 91 ? -26.635 -2.842 33.028 1.00 72.06 91 LEU A N 1
ATOM 733 C CA . LEU A 1 91 ? -27.493 -1.675 33.229 1.00 72.06 91 LEU A CA 1
ATOM 734 C C . LEU A 1 91 ? -28.515 -1.906 34.343 1.00 72.06 91 LEU A C 1
ATOM 736 O O . LEU A 1 91 ? -28.683 -1.044 35.197 1.00 72.06 91 LEU A O 1
ATOM 740 N N . GLU A 1 92 ? -29.166 -3.068 34.362 1.00 76.88 92 GLU A N 1
ATOM 741 C CA . GLU A 1 92 ? -30.140 -3.429 35.393 1.00 76.88 92 GLU A CA 1
ATOM 742 C C . GLU A 1 92 ? -29.482 -3.512 36.776 1.00 76.88 92 GLU A C 1
ATOM 744 O O . GLU A 1 92 ? -29.988 -2.947 37.743 1.00 76.88 92 GLU A O 1
ATOM 749 N N . ARG A 1 93 ? -28.295 -4.127 36.873 1.00 79.38 93 ARG A N 1
ATOM 750 C CA . ARG A 1 93 ? -27.522 -4.172 38.126 1.00 79.38 93 ARG A CA 1
ATOM 751 C C . ARG A 1 93 ? -27.089 -2.782 38.595 1.00 79.38 93 ARG A C 1
ATOM 753 O O . ARG A 1 93 ? -27.189 -2.488 39.784 1.00 79.38 93 ARG A O 1
ATOM 760 N N . TRP A 1 94 ? -26.623 -1.929 37.685 1.00 80.31 94 TRP A N 1
ATOM 761 C CA . TRP A 1 94 ? -26.246 -0.549 37.988 1.00 80.31 94 TRP A CA 1
ATOM 762 C C . TRP A 1 94 ? -27.454 0.288 38.427 1.00 80.31 94 TRP A C 1
ATOM 764 O O . TRP A 1 94 ? -27.356 1.023 39.411 1.00 80.31 94 TRP A O 1
ATOM 774 N N . ALA A 1 95 ? -28.592 0.138 37.745 1.00 79.50 95 ALA A N 1
ATOM 775 C CA . ALA A 1 95 ? -29.844 0.818 38.055 1.00 79.50 95 ALA A CA 1
ATOM 776 C C . ALA A 1 95 ? -30.343 0.435 39.454 1.00 79.50 95 ALA A C 1
ATOM 778 O O . ALA A 1 95 ? -30.560 1.317 40.286 1.00 79.50 95 ALA A O 1
ATOM 779 N N . LEU A 1 96 ? -30.387 -0.865 39.761 1.00 82.00 96 LEU A N 1
ATOM 780 C CA . LEU A 1 96 ? -30.742 -1.362 41.091 1.00 82.00 96 LEU A CA 1
ATOM 781 C C . LEU A 1 96 ? -29.787 -0.838 42.176 1.00 82.00 96 LEU A C 1
ATOM 783 O O . LEU A 1 96 ? -30.238 -0.434 43.246 1.00 82.00 96 LEU A O 1
ATOM 787 N N . ALA A 1 97 ? -28.478 -0.777 41.900 1.00 83.56 97 ALA A N 1
ATOM 788 C CA . ALA A 1 97 ? -27.491 -0.222 42.832 1.00 83.56 97 ALA A CA 1
ATOM 789 C C . ALA A 1 97 ? -27.673 1.287 43.096 1.00 83.56 97 ALA A C 1
ATOM 791 O O . ALA A 1 97 ? -27.303 1.766 44.166 1.00 83.56 97 ALA A O 1
ATOM 792 N N . HIS A 1 98 ? -28.260 2.028 42.152 1.00 83.44 98 HIS A N 1
ATOM 793 C CA . HIS A 1 98 ? -28.574 3.455 42.287 1.00 83.44 98 HIS A CA 1
ATOM 794 C C . HIS A 1 98 ? -30.025 3.713 42.728 1.00 83.44 98 HIS A C 1
ATOM 796 O O . HIS A 1 98 ? -30.475 4.858 42.712 1.00 83.44 98 HIS A O 1
ATOM 802 N N . GLY A 1 99 ? -30.756 2.672 43.145 1.00 80.81 99 GLY A N 1
ATOM 803 C CA . GLY A 1 99 ? -32.142 2.784 43.610 1.00 80.81 99 GLY A CA 1
ATOM 804 C C . GLY A 1 99 ? -33.151 3.087 42.499 1.00 80.81 99 GLY A C 1
ATOM 805 O O . GLY A 1 99 ? -34.257 3.536 42.785 1.00 80.81 99 GLY A O 1
ATOM 806 N N . LEU A 1 100 ? -32.771 2.870 41.240 1.00 79.50 100 LEU A N 1
ATOM 807 C CA . LEU A 1 100 ? -33.659 2.960 40.089 1.00 79.50 100 LEU A CA 1
ATOM 808 C C . LEU A 1 100 ? -34.350 1.602 39.915 1.00 79.50 100 LEU A C 1
ATOM 810 O O . LEU A 1 100 ? -33.691 0.590 39.679 1.00 79.50 100 LEU A O 1
ATOM 814 N N . GLU A 1 101 ? -35.675 1.576 40.037 1.00 76.44 101 GLU A N 1
ATOM 815 C CA . GLU A 1 101 ? -36.474 0.376 39.777 1.00 76.44 101 GLU A CA 1
ATOM 816 C C . GLU A 1 101 ? -36.953 0.338 38.317 1.00 76.44 101 GLU A C 1
ATOM 818 O O . GLU A 1 101 ? -37.248 1.388 37.733 1.00 76.44 101 GLU A O 1
ATOM 823 N N . PRO A 1 102 ? -37.055 -0.858 37.704 1.00 69.38 102 PRO A N 1
ATOM 824 C CA . PRO A 1 102 ? -37.652 -0.998 36.385 1.00 69.38 102 PRO A CA 1
ATOM 825 C C . PRO A 1 102 ? -39.118 -0.558 36.440 1.00 69.38 102 PRO A C 1
ATOM 827 O O . PRO A 1 102 ? -39.908 -1.046 37.249 1.00 69.38 102 PRO A O 1
ATOM 830 N N . MET A 1 103 ? -39.469 0.384 35.567 1.00 71.12 103 MET A N 1
ATOM 831 C CA . MET A 1 103 ? -40.811 0.952 35.483 1.00 71.12 103 MET A CA 1
ATOM 832 C C . MET A 1 103 ? -41.831 -0.157 35.203 1.00 71.12 103 MET A C 1
ATOM 834 O O . MET A 1 103 ? -41.666 -0.946 34.267 1.00 71.12 103 MET A O 1
ATOM 838 N N . LYS A 1 104 ? -42.877 -0.245 36.027 1.00 76.88 104 LYS A N 1
ATOM 839 C CA . LYS A 1 104 ? -43.930 -1.246 35.850 1.00 76.88 104 LYS A CA 1
ATOM 840 C C . LYS A 1 104 ? -44.818 -0.837 34.673 1.00 76.88 104 LYS A C 1
ATOM 842 O O . LYS A 1 104 ? -45.023 0.355 34.447 1.00 76.88 104 LYS A O 1
ATOM 847 N N . PRO A 1 105 ? -45.401 -1.798 33.935 1.00 67.31 105 PRO A N 1
ATOM 848 C CA . PRO A 1 105 ? -46.295 -1.491 32.814 1.00 67.31 105 PRO A CA 1
ATOM 849 C C . PRO A 1 105 ? -47.549 -0.703 33.235 1.00 67.31 105 PRO A C 1
ATOM 851 O O . PRO A 1 105 ? -48.227 -0.129 32.390 1.00 67.31 105 PRO A O 1
ATOM 854 N N . GLU A 1 106 ? -47.837 -0.662 34.535 1.00 69.69 106 GLU A N 1
ATOM 855 C CA . GLU A 1 106 ? -48.937 0.062 35.175 1.00 69.69 106 GLU A CA 1
ATOM 856 C C . GLU A 1 106 ? -48.697 1.584 35.239 1.00 69.69 106 GLU A C 1
ATOM 858 O O . GLU A 1 106 ? -49.656 2.351 35.263 1.00 69.69 106 GLU A O 1
ATOM 863 N N . ASP A 1 107 ? -47.433 2.025 35.196 1.00 68.44 107 ASP A N 1
ATOM 864 C CA . ASP A 1 107 ? -47.036 3.441 35.258 1.00 68.44 107 ASP A CA 1
ATOM 865 C C . ASP A 1 107 ? -46.935 4.093 33.862 1.00 68.44 107 ASP A C 1
ATOM 867 O O . ASP A 1 107 ? -46.598 5.273 33.724 1.00 68.44 107 ASP A O 1
ATOM 871 N N . LEU A 1 108 ? -47.213 3.331 32.797 1.00 70.00 108 LEU A N 1
ATOM 872 C CA . LEU A 1 108 ? -47.127 3.793 31.414 1.00 70.00 108 LEU A CA 1
ATOM 873 C C . LEU A 1 108 ? -48.405 4.529 31.002 1.00 70.00 108 LEU A C 1
ATOM 875 O O . LEU A 1 108 ? -49.397 3.927 30.591 1.00 70.00 108 LEU A O 1
ATOM 879 N N . VAL A 1 109 ? -48.362 5.860 31.028 1.00 71.19 109 VAL A N 1
ATOM 880 C CA . VAL A 1 109 ? -49.386 6.683 30.374 1.00 71.19 109 VAL A CA 1
ATOM 881 C C . VAL A 1 109 ? -49.047 6.799 28.889 1.00 71.19 109 VAL A C 1
ATOM 883 O O . VAL A 1 109 ? -48.207 7.600 28.481 1.00 71.19 109 VAL A O 1
ATOM 886 N N . PHE A 1 110 ? -49.715 5.994 28.061 1.00 65.38 110 PHE A N 1
ATOM 887 C CA . PHE A 1 110 ? -49.653 6.141 26.609 1.00 65.38 110 PHE A CA 1
ATOM 888 C C . PHE A 1 110 ? -50.414 7.402 26.189 1.00 65.38 110 PHE A C 1
ATOM 890 O O . PHE A 1 110 ? -51.642 7.409 26.137 1.00 65.38 110 PHE A O 1
ATOM 897 N N . ILE A 1 111 ? -49.683 8.471 25.869 1.00 76.00 111 ILE A N 1
ATOM 898 C CA . ILE A 1 111 ? -50.250 9.643 25.198 1.00 76.00 111 ILE A CA 1
ATOM 899 C C . ILE A 1 111 ? -50.208 9.364 23.689 1.00 76.00 111 ILE A C 1
ATOM 901 O O . ILE A 1 111 ? -49.116 9.298 23.118 1.00 76.00 111 ILE A O 1
ATOM 905 N N . PRO A 1 112 ? -51.355 9.171 23.013 1.00 69.31 112 PRO A N 1
ATOM 906 C CA . PRO A 1 112 ? -51.361 9.006 21.569 1.00 69.31 112 PRO A CA 1
ATOM 907 C C . PRO A 1 112 ? -50.880 10.303 20.908 1.00 69.31 112 PRO A C 1
ATOM 909 O O . PRO A 1 112 ? -51.479 11.364 21.079 1.00 69.31 112 PRO A O 1
ATOM 912 N N . ALA A 1 113 ? -49.819 10.205 20.105 1.00 61.53 113 ALA A N 1
ATOM 913 C CA . ALA A 1 113 ? -49.178 11.315 19.387 1.00 61.53 113 ALA A CA 1
ATOM 914 C C . ALA A 1 113 ? -50.058 11.981 18.300 1.00 61.53 113 ALA A C 1
ATOM 916 O O . ALA A 1 113 ? -49.559 12.743 17.478 1.00 61.53 113 ALA A O 1
ATOM 917 N N . ALA A 1 114 ? -51.364 11.702 18.279 1.00 56.03 114 ALA A N 1
ATOM 918 C CA . ALA A 1 114 ? -52.316 12.237 17.310 1.00 56.03 114 ALA A CA 1
ATOM 919 C C . ALA A 1 114 ? -53.093 13.471 17.814 1.00 56.03 114 ALA A C 1
ATOM 921 O O . ALA A 1 114 ? -53.836 14.062 17.041 1.00 56.03 114 ALA A O 1
ATOM 922 N N . ALA A 1 115 ? -52.941 13.880 19.080 1.00 52.50 115 ALA A N 1
ATOM 923 C CA . ALA A 1 115 ? -53.753 14.959 19.659 1.00 52.50 115 ALA A CA 1
ATOM 924 C C . ALA A 1 115 ? -53.122 16.367 19.608 1.00 52.50 115 ALA A C 1
ATOM 926 O O . ALA A 1 115 ? -53.735 17.308 20.098 1.00 52.50 115 ALA A O 1
ATOM 927 N N . SER A 1 116 ? -51.921 16.550 19.043 1.00 48.88 116 SER A N 1
ATOM 928 C CA . SER A 1 116 ? -51.247 17.864 19.035 1.00 48.88 116 SER A CA 1
ATOM 929 C C . SER A 1 116 ? -51.142 18.539 17.665 1.00 48.88 116 SER A C 1
ATOM 931 O O . SER A 1 116 ? -50.305 19.425 17.513 1.00 48.88 116 SER A O 1
ATOM 933 N N . LEU A 1 117 ? -51.952 18.150 16.672 1.00 55.19 117 LEU A N 1
ATOM 934 C CA . LEU A 1 117 ? -51.931 18.800 15.352 1.00 55.19 117 LEU A CA 1
ATOM 935 C C . LEU A 1 117 ? -53.214 19.515 14.925 1.00 55.19 117 LEU A C 1
ATOM 937 O O . LEU A 1 117 ? -53.167 20.166 13.891 1.00 55.19 117 LEU A O 1
ATOM 941 N N . ASP A 1 118 ? -54.291 19.518 15.713 1.00 45.75 118 ASP A N 1
ATOM 942 C CA . ASP A 1 118 ? -55.503 20.252 15.339 1.00 45.75 118 ASP A CA 1
ATOM 943 C C . ASP A 1 118 ? -56.167 20.911 16.556 1.00 45.75 118 ASP A C 1
ATOM 945 O O . ASP A 1 118 ? -56.645 20.229 17.459 1.00 45.75 118 ASP A O 1
ATOM 949 N N . GLY A 1 119 ? -56.258 22.244 16.547 1.00 42.56 119 GLY A N 1
ATOM 950 C CA . GLY A 1 119 ? -57.331 22.942 17.258 1.00 42.56 119 GLY A CA 1
ATOM 951 C C . GLY A 1 119 ? -56.917 23.789 18.453 1.00 42.56 119 GLY A C 1
ATOM 952 O O . GLY A 1 119 ? -57.093 23.422 19.610 1.00 42.56 119 GLY A O 1
ATOM 953 N N . GLU A 1 120 ? -56.503 25.012 18.154 1.00 47.91 120 GLU A N 1
ATOM 954 C CA . GLU A 1 120 ? -56.864 26.165 18.967 1.00 47.91 120 GLU A CA 1
ATOM 955 C C . GLU A 1 120 ? -58.379 26.168 19.243 1.00 47.91 120 GLU A C 1
ATOM 957 O O . GLU A 1 120 ? -59.159 26.273 18.302 1.00 47.91 120 GLU A O 1
ATOM 962 N N . ALA A 1 121 ? -58.785 26.002 20.508 1.00 44.12 121 ALA A N 1
ATOM 963 C CA . ALA A 1 121 ? -59.927 26.669 21.150 1.00 44.12 121 ALA A CA 1
ATOM 964 C C . ALA A 1 121 ? -60.339 25.973 22.463 1.00 44.12 121 ALA A C 1
ATOM 966 O O . ALA A 1 121 ? -60.721 24.808 22.497 1.00 44.12 121 ALA A O 1
ATOM 967 N N . THR A 1 122 ? -60.402 26.787 23.519 1.00 44.44 122 THR A N 1
ATOM 968 C CA . THR A 1 122 ? -61.367 26.700 24.632 1.00 44.44 122 THR A CA 1
ATOM 969 C C . THR A 1 122 ? -61.270 25.535 25.630 1.00 44.44 122 THR A C 1
ATOM 971 O O . THR A 1 122 ? -61.793 24.445 25.436 1.00 44.44 122 THR A O 1
ATOM 974 N N . SER A 1 123 ? -60.740 25.879 26.810 1.00 44.88 123 SER A N 1
ATOM 975 C CA . SER A 1 123 ? -61.257 25.440 28.121 1.00 44.88 123 SER A CA 1
ATOM 976 C C . SER A 1 123 ? -62.802 25.507 28.136 1.00 44.88 123 SER A C 1
ATOM 978 O O . SER A 1 123 ? -63.330 26.480 27.586 1.00 44.88 123 SER A O 1
ATOM 980 N N . PRO A 1 124 ? -63.545 24.559 28.754 1.00 53.34 124 PRO A N 1
ATOM 981 C CA . PRO A 1 124 ? -63.670 24.553 30.217 1.00 53.34 124 PRO A CA 1
ATOM 982 C C . PRO A 1 124 ? -63.849 23.173 30.902 1.00 53.34 124 PRO A C 1
ATOM 984 O O . PRO A 1 124 ? -64.378 22.221 30.345 1.00 53.34 124 PRO A O 1
ATOM 987 N N . VAL A 1 125 ? -63.426 23.125 32.172 1.00 51.28 125 VAL A N 1
ATOM 988 C CA . VAL A 1 125 ? -64.132 22.588 33.363 1.00 51.28 125 VAL A CA 1
ATOM 989 C C . VAL A 1 125 ? -65.176 21.463 33.176 1.00 51.28 125 VAL A C 1
ATOM 991 O O . VAL A 1 125 ? -66.240 21.716 32.626 1.00 51.28 125 VAL A O 1
ATOM 994 N N . ALA A 1 126 ? -64.954 20.309 33.833 1.00 38.25 126 ALA A N 1
ATOM 995 C CA . ALA A 1 126 ? -65.929 19.527 34.643 1.00 38.25 126 ALA A CA 1
ATOM 996 C C . ALA A 1 126 ? -65.240 18.236 35.159 1.00 38.25 126 ALA A C 1
ATOM 998 O O . ALA A 1 126 ? -64.821 17.405 34.366 1.00 38.25 126 ALA A O 1
ATOM 999 N N . VAL A 1 127 ? -64.833 18.119 36.431 1.00 47.06 127 VAL A N 1
ATOM 1000 C CA . VAL A 1 127 ? -65.602 17.661 37.617 1.00 47.06 127 VAL A CA 1
ATOM 1001 C C . VAL A 1 127 ? -66.251 16.267 37.472 1.00 47.06 127 VAL A C 1
ATOM 1003 O O . VAL A 1 127 ? -67.383 16.190 37.018 1.00 47.06 127 VAL A O 1
ATOM 1006 N N . LYS A 1 128 ? -65.529 15.247 37.991 1.00 36.66 128 LYS A N 1
ATOM 1007 C CA . LYS A 1 128 ? -65.929 14.106 38.875 1.00 36.66 128 LYS A CA 1
ATOM 1008 C C . LYS A 1 128 ? -67.091 13.164 38.445 1.00 36.66 128 LYS A C 1
ATOM 1010 O O . LYS A 1 128 ? -67.772 13.485 37.479 1.00 36.66 128 LYS A O 1
ATOM 1015 N N . PRO A 1 129 ? -67.364 12.003 39.103 1.00 53.03 129 PRO A N 1
ATOM 1016 C CA . PRO A 1 129 ? -67.132 11.591 40.508 1.00 53.03 129 PRO A CA 1
ATOM 1017 C C . PRO A 1 129 ? -65.885 10.753 40.816 1.00 53.03 129 PRO A C 1
ATOM 1019 O O . PRO A 1 129 ? -65.399 10.033 39.922 1.00 53.03 129 PRO A O 1
#

pLDDT: mean 72.02, std 15.62, range [33.5, 95.44]